Protein AF-I9PPB2-F1 (afdb_monomer_lite)

Sequence (37 aa):
MNRIKETLIEAGISQTELAKRLGKGFNMVNLYATNRV

Secondary structure (DSSP, 8-state):
--HHHHHHHHTT--HHHHHHHTT--HHHHHHHHTT--

Structure (mmCIF, N/CA/C/O backbone):
data_AF-I9PPB2-F1
#
_entry.id   AF-I9PPB2-F1
#
loop_
_atom_site.group_PDB
_atom_site.id
_atom_site.type_symbol
_atom_site.label_atom_id
_atom_site.label_alt_id
_atom_site.label_comp_id
_atom_site.label_asym_id
_atom_site.label_entity_id
_atom_site.label_seq_id
_atom_site.pdbx_PDB_ins_code
_atom_site.Cartn_x
_atom_site.Cartn_y
_atom_site.Cartn_z
_atom_site.occupancy
_atom_site.B_iso_or_equiv
_atom_site.auth_seq_id
_atom_site.auth_comp_id
_atom_site.auth_asym_id
_atom_site.auth_atom_id
_atom_site.pdbx_PDB_model_num
ATOM 1 N N . MET A 1 1 ? -0.960 12.528 9.932 1.00 60.72 1 MET A N 1
ATOM 2 C CA . MET A 1 1 ? -1.475 11.215 9.490 1.00 60.72 1 MET A CA 1
ATOM 3 C C . MET A 1 1 ? -1.397 11.191 7.969 1.00 60.72 1 MET A C 1
ATOM 5 O O . MET A 1 1 ? -1.733 12.199 7.362 1.00 60.72 1 MET A O 1
ATOM 9 N N . ASN A 1 2 ? -0.835 10.151 7.353 1.00 77.69 2 ASN A N 1
ATOM 10 C CA . ASN A 1 2 ? -0.746 10.081 5.891 1.00 77.69 2 ASN A CA 1
ATOM 11 C C . ASN A 1 2 ? -1.959 9.305 5.374 1.00 77.69 2 ASN A C 1
ATOM 13 O O . ASN A 1 2 ? -2.138 8.168 5.807 1.00 77.69 2 ASN A O 1
ATOM 17 N N . ARG A 1 3 ? -2.739 9.885 4.451 1.00 85.12 3 ARG A N 1
ATOM 18 C CA . ARG A 1 3 ? -3.934 9.242 3.876 1.00 85.12 3 ARG A CA 1
ATOM 19 C C . ARG A 1 3 ? -3.633 7.836 3.373 1.00 85.12 3 ARG A C 1
ATOM 21 O O . ARG A 1 3 ? -4.404 6.930 3.625 1.00 85.12 3 ARG A O 1
ATOM 28 N N . ILE A 1 4 ? -2.465 7.616 2.767 1.00 86.75 4 ILE A N 1
ATOM 29 C CA . ILE A 1 4 ? -2.068 6.283 2.287 1.00 86.75 4 ILE A CA 1
ATOM 30 C C . ILE A 1 4 ? -1.943 5.275 3.429 1.00 86.75 4 ILE A C 1
ATOM 32 O O . ILE A 1 4 ? -2.319 4.122 3.263 1.00 86.75 4 ILE A O 1
ATOM 36 N N . LYS A 1 5 ? -1.434 5.681 4.596 1.00 85.75 5 LYS A N 1
ATOM 37 C CA . LYS A 1 5 ? -1.363 4.784 5.756 1.00 85.75 5 LYS A CA 1
ATOM 38 C C . LYS A 1 5 ? -2.755 4.441 6.278 1.00 85.75 5 LYS A C 1
ATOM 40 O O . LYS A 1 5 ? -2.981 3.287 6.612 1.00 85.75 5 LYS A O 1
ATOM 45 N N . GLU A 1 6 ? -3.670 5.406 6.307 1.00 89.94 6 GLU A N 1
ATOM 46 C CA . GLU A 1 6 ? -5.067 5.167 6.689 1.00 89.94 6 GLU A CA 1
ATOM 47 C C . GLU A 1 6 ? -5.743 4.213 5.701 1.00 89.94 6 GLU A C 1
ATOM 49 O O . GLU A 1 6 ? -6.280 3.194 6.117 1.00 89.94 6 GLU A O 1
ATOM 54 N N . THR A 1 7 ? -5.595 4.449 4.395 1.00 90.44 7 THR A N 1
ATOM 55 C CA . THR A 1 7 ? -6.159 3.578 3.354 1.00 90.44 7 THR A CA 1
ATOM 56 C C . THR A 1 7 ? -5.592 2.158 3.415 1.00 90.44 7 THR A C 1
ATOM 58 O O . THR A 1 7 ? -6.317 1.200 3.179 1.00 90.44 7 THR A O 1
ATOM 61 N N . LEU A 1 8 ? -4.306 1.991 3.744 1.00 91.62 8 LEU A N 1
ATOM 62 C CA . LEU A 1 8 ? -3.697 0.668 3.930 1.00 91.62 8 LEU A CA 1
ATOM 63 C C . LEU A 1 8 ? -4.288 -0.075 5.137 1.00 91.62 8 LEU A C 1
ATOM 65 O O . LEU A 1 8 ? -4.509 -1.282 5.055 1.00 91.62 8 LEU A O 1
ATOM 69 N N . ILE A 1 9 ? -4.557 0.642 6.233 1.00 91.69 9 ILE A N 1
ATOM 70 C CA . ILE A 1 9 ? -5.185 0.088 7.439 1.00 91.69 9 ILE A CA 1
ATOM 71 C C . ILE A 1 9 ? -6.641 -0.291 7.153 1.00 91.69 9 ILE A C 1
ATOM 73 O O . ILE A 1 9 ? -7.033 -1.416 7.446 1.00 91.69 9 ILE A O 1
ATOM 77 N N . GLU A 1 10 ? -7.416 0.600 6.530 1.00 94.50 10 GLU A N 1
ATOM 78 C CA . GLU A 1 10 ? -8.811 0.346 6.139 1.00 94.50 10 GLU A CA 1
ATOM 79 C C . GLU A 1 10 ? -8.930 -0.823 5.157 1.00 94.50 10 GLU A C 1
ATOM 81 O O . GLU A 1 10 ? -9.828 -1.653 5.275 1.00 94.50 10 GLU A O 1
ATOM 86 N N . ALA A 1 11 ? -7.999 -0.923 4.206 1.00 92.44 11 ALA A N 1
ATOM 87 C CA . ALA A 1 11 ? -7.958 -2.019 3.247 1.00 92.44 11 ALA A CA 1
ATOM 88 C C . ALA A 1 11 ? -7.386 -3.324 3.834 1.00 92.44 11 ALA A C 1
ATOM 90 O O . ALA A 1 11 ? -7.460 -4.360 3.174 1.00 92.44 11 ALA A O 1
ATOM 91 N N . GLY A 1 12 ? -6.790 -3.293 5.032 1.00 95.62 12 GLY A N 1
ATOM 92 C CA . GLY A 1 12 ? -6.165 -4.458 5.664 1.00 95.62 12 GLY A CA 1
ATOM 93 C C . GLY A 1 12 ? -4.959 -5.013 4.896 1.00 95.62 12 GLY A C 1
ATOM 94 O O . GLY A 1 12 ? -4.666 -6.205 4.988 1.00 95.62 12 GLY A O 1
ATOM 95 N N . ILE A 1 13 ? -4.264 -4.181 4.114 1.00 94.88 13 ILE A N 1
ATOM 96 C CA . ILE A 1 13 ? -3.125 -4.598 3.282 1.00 94.88 13 ILE A CA 1
ATOM 97 C C . ILE A 1 13 ? -1.835 -3.883 3.686 1.00 94.88 13 ILE A C 1
ATOM 99 O O . ILE A 1 13 ? -1.833 -2.741 4.140 1.00 94.88 13 ILE A O 1
ATOM 103 N N . SER A 1 14 ? -0.697 -4.546 3.479 1.00 93.75 14 SER A N 1
ATOM 104 C CA . SER A 1 14 ? 0.621 -3.951 3.717 1.00 93.75 14 SER A CA 1
ATOM 105 C C . SER A 1 14 ? 1.109 -3.132 2.515 1.00 93.75 14 SER A C 1
ATOM 107 O O . SER A 1 14 ? 0.660 -3.312 1.383 1.00 93.75 14 SER A O 1
ATOM 109 N N . GLN A 1 15 ? 2.103 -2.266 2.730 1.00 92.88 15 GLN A N 1
ATOM 110 C CA . GLN A 1 15 ? 2.779 -1.548 1.638 1.00 92.88 15 GLN A CA 1
ATOM 111 C C . GLN A 1 15 ? 3.437 -2.500 0.629 1.00 92.88 15 GLN A C 1
ATOM 113 O O . GLN A 1 15 ? 3.455 -2.216 -0.565 1.00 92.88 15 GLN A O 1
ATOM 118 N N . THR A 1 16 ? 3.960 -3.637 1.094 1.00 94.62 16 THR A N 1
ATOM 119 C CA . THR A 1 16 ? 4.538 -4.684 0.240 1.00 94.62 16 THR A CA 1
ATOM 120 C C . THR A 1 16 ? 3.478 -5.321 -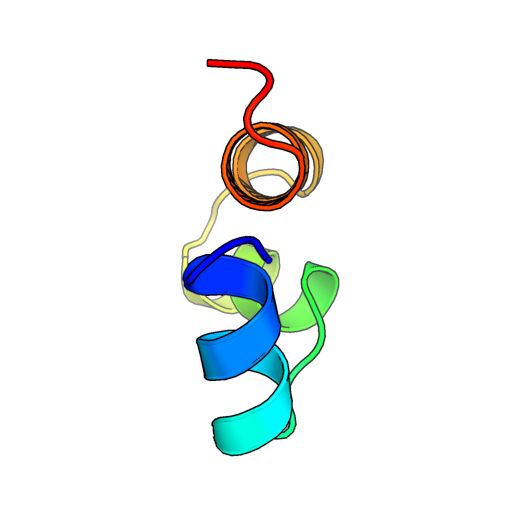0.649 1.00 94.62 16 THR A C 1
ATOM 122 O O . THR A 1 16 ? 3.725 -5.558 -1.829 1.00 94.62 16 THR A O 1
ATOM 125 N N . GLU A 1 17 ? 2.291 -5.562 -0.098 1.00 94.69 17 GLU A N 1
ATOM 126 C CA . GLU A 1 17 ? 1.150 -6.084 -0.845 1.00 94.69 17 GLU A CA 1
ATOM 127 C C . GLU A 1 17 ? 0.657 -5.065 -1.882 1.00 94.69 17 GLU A C 1
ATOM 129 O O . GLU A 1 17 ? 0.473 -5.401 -3.051 1.00 94.69 17 GLU A O 1
ATOM 134 N N . LEU A 1 18 ? 0.549 -3.790 -1.497 1.00 93.44 18 LEU A N 1
ATOM 135 C CA . LEU A 1 18 ? 0.218 -2.704 -2.419 1.00 93.44 18 LEU A CA 1
ATOM 136 C C . LEU A 1 18 ? 1.252 -2.575 -3.551 1.00 93.44 18 LEU A C 1
ATOM 138 O O . LEU A 1 18 ? 0.881 -2.423 -4.711 1.00 93.44 18 LEU A O 1
ATOM 142 N N . ALA A 1 19 ? 2.544 -2.680 -3.238 1.00 94.62 19 ALA A N 1
ATOM 143 C CA . ALA A 1 19 ? 3.621 -2.629 -4.224 1.00 94.62 19 ALA A CA 1
ATOM 144 C C . ALA A 1 19 ? 3.497 -3.755 -5.265 1.00 94.62 19 ALA A C 1
ATOM 146 O O . ALA A 1 19 ? 3.563 -3.489 -6.466 1.00 94.62 19 ALA A O 1
ATOM 147 N N . LYS A 1 20 ? 3.221 -4.988 -4.814 1.00 95.12 20 LYS A N 1
ATOM 148 C CA . LYS A 1 20 ? 2.959 -6.136 -5.696 1.00 95.12 20 LYS A CA 1
ATOM 149 C 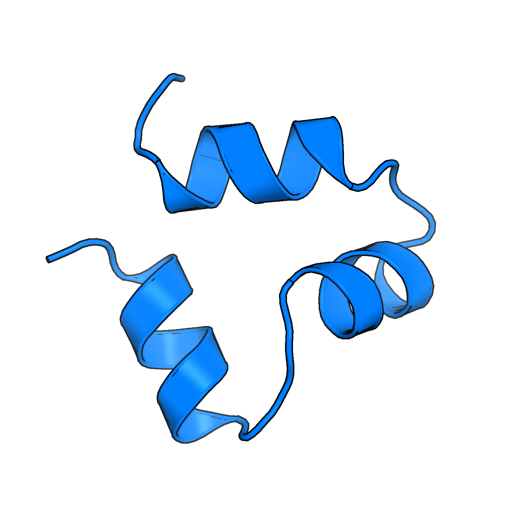C . LYS A 1 20 ? 1.747 -5.899 -6.597 1.00 95.12 20 LYS A C 1
ATOM 151 O O . LYS A 1 20 ? 1.850 -6.094 -7.803 1.00 95.12 20 LYS A O 1
ATOM 156 N N . ARG A 1 21 ? 0.628 -5.427 -6.036 1.00 93.19 21 ARG A N 1
ATOM 157 C CA . ARG A 1 21 ? -0.607 -5.148 -6.794 1.00 93.19 21 ARG A CA 1
ATOM 158 C C . ARG A 1 21 ? -0.431 -4.051 -7.842 1.00 93.19 21 ARG A C 1
ATOM 160 O O . ARG A 1 21 ? -1.011 -4.140 -8.916 1.00 93.19 21 ARG A O 1
ATOM 167 N N . LEU A 1 22 ? 0.376 -3.034 -7.545 1.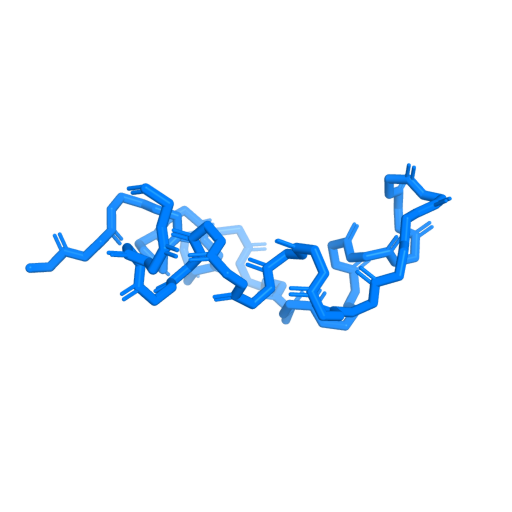00 90.88 22 LEU A N 1
ATOM 168 C CA . LEU A 1 22 ? 0.674 -1.938 -8.470 1.00 90.88 22 LEU A CA 1
ATOM 169 C C . LEU A 1 22 ? 1.775 -2.277 -9.487 1.00 90.88 22 LEU A C 1
ATOM 171 O O . LEU A 1 22 ? 2.060 -1.449 -10.352 1.00 90.88 22 LEU A O 1
ATOM 175 N N . GLY A 1 23 ? 2.443 -3.430 -9.360 1.00 94.06 23 GLY A N 1
ATOM 176 C CA . GLY A 1 23 ? 3.635 -3.751 -10.150 1.00 94.06 23 GLY A CA 1
ATOM 177 C C . GLY A 1 23 ? 4.772 -2.739 -9.951 1.00 94.06 23 GLY A C 1
ATOM 178 O O . GLY A 1 23 ? 5.570 -2.512 -10.857 1.00 94.06 23 GLY A O 1
ATOM 179 N N . LYS A 1 24 ? 4.825 -2.079 -8.786 1.00 91.00 24 LYS A N 1
ATOM 180 C CA . LYS A 1 24 ? 5.814 -1.043 -8.454 1.00 91.00 24 LYS A CA 1
ATOM 181 C C . LYS A 1 24 ? 6.756 -1.529 -7.360 1.00 91.00 24 LYS A C 1
ATOM 183 O O . LYS A 1 24 ? 6.423 -2.392 -6.555 1.00 91.00 24 LYS A O 1
ATOM 188 N N . GLY A 1 25 ? 7.940 -0.925 -7.294 1.00 92.69 25 GLY A N 1
ATOM 189 C CA . GLY A 1 25 ? 8.879 -1.182 -6.205 1.00 92.69 25 GLY A CA 1
ATOM 190 C C . GLY A 1 25 ? 8.350 -0.691 -4.853 1.00 92.69 25 GLY A C 1
ATOM 191 O O . GLY A 1 25 ? 7.711 0.360 -4.770 1.00 92.69 25 GLY A O 1
ATOM 192 N N . PHE A 1 26 ? 8.684 -1.412 -3.779 1.00 92.44 26 PHE A N 1
ATOM 193 C CA . PHE A 1 26 ? 8.331 -1.043 -2.401 1.00 92.44 26 PHE A CA 1
ATOM 194 C C . PHE A 1 26 ? 8.747 0.394 -2.046 1.00 92.44 26 PHE A C 1
ATOM 196 O O . PHE A 1 26 ? 7.964 1.132 -1.455 1.00 92.44 26 PHE A O 1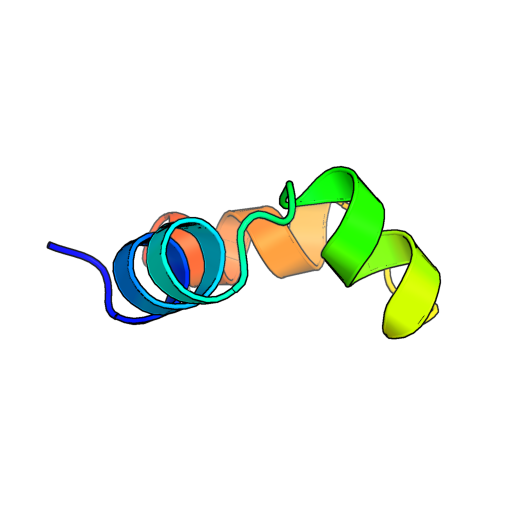
ATOM 203 N N . ASN A 1 27 ? 9.942 0.822 -2.470 1.00 92.06 27 ASN A N 1
ATOM 204 C C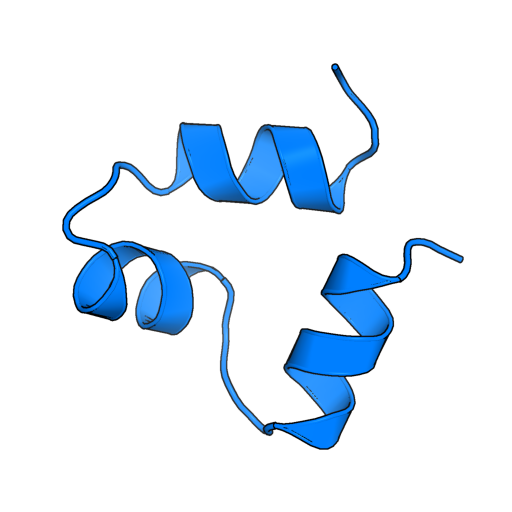A . ASN A 1 27 ? 10.456 2.164 -2.186 1.00 92.06 27 ASN A CA 1
ATOM 205 C C . ASN A 1 27 ? 9.559 3.278 -2.739 1.00 92.06 27 ASN A C 1
ATOM 207 O O . ASN A 1 27 ? 9.376 4.282 -2.060 1.00 92.06 27 ASN A O 1
ATOM 211 N N . MET A 1 28 ? 8.945 3.085 -3.913 1.00 89.81 28 MET A N 1
ATOM 212 C CA . MET A 1 28 ? 7.989 4.050 -4.467 1.00 89.81 28 MET A CA 1
ATOM 213 C C . MET A 1 28 ? 6.772 4.199 -3.552 1.00 89.81 28 MET A C 1
ATOM 215 O O . MET A 1 28 ? 6.415 5.307 -3.169 1.00 89.81 28 MET A O 1
ATOM 219 N N . VAL A 1 29 ? 6.170 3.082 -3.136 1.00 89.38 29 VAL A N 1
ATOM 220 C CA . VAL A 1 29 ? 5.020 3.087 -2.218 1.00 89.38 29 VAL A CA 1
ATOM 221 C C . VAL A 1 29 ? 5.391 3.698 -0.862 1.00 89.38 29 VAL A C 1
ATOM 223 O O . VAL A 1 29 ? 4.628 4.490 -0.309 1.00 89.38 29 VAL A O 1
ATOM 226 N N . ASN A 1 30 ? 6.581 3.383 -0.347 1.00 89.31 30 ASN A N 1
ATOM 227 C CA . ASN A 1 30 ? 7.077 3.916 0.916 1.00 89.31 30 ASN A CA 1
ATOM 228 C C . ASN A 1 30 ? 7.280 5.438 0.870 1.00 89.31 30 ASN A C 1
ATOM 230 O O . ASN A 1 30 ? 6.924 6.112 1.833 1.00 89.31 30 ASN A O 1
ATOM 234 N N . LEU A 1 31 ? 7.791 6.002 -0.231 1.00 89.88 31 LEU A N 1
ATOM 235 C CA . LEU A 1 31 ? 7.937 7.456 -0.392 1.00 89.88 31 LEU A CA 1
ATOM 236 C C . LEU A 1 31 ? 6.587 8.170 -0.265 1.00 89.88 31 LEU A C 1
ATOM 238 O O . LEU A 1 31 ? 6.464 9.109 0.524 1.00 89.88 31 LEU A O 1
ATOM 242 N N . TYR A 1 32 ? 5.554 7.666 -0.946 1.00 86.00 32 TYR A N 1
ATOM 243 C CA . TYR A 1 32 ? 4.207 8.220 -0.826 1.00 86.00 32 TYR A CA 1
ATOM 244 C C . TYR A 1 32 ? 3.634 8.041 0.581 1.00 86.00 32 TYR A C 1
ATOM 246 O O . TYR A 1 32 ? 3.083 8.983 1.135 1.00 86.00 32 TYR A O 1
ATOM 254 N N . ALA A 1 33 ? 3.814 6.869 1.202 1.00 85.25 33 ALA A N 1
ATOM 255 C CA . ALA A 1 33 ? 3.328 6.578 2.553 1.00 85.25 33 ALA A CA 1
ATOM 256 C C . ALA A 1 33 ? 4.098 7.309 3.672 1.00 85.25 33 ALA A C 1
ATOM 258 O O . ALA A 1 33 ? 3.614 7.416 4.806 1.00 85.25 33 ALA A O 1
ATOM 259 N N . THR A 1 34 ? 5.281 7.843 3.377 1.00 84.38 34 THR A N 1
ATOM 260 C CA . THR A 1 34 ? 6.087 8.648 4.303 1.00 84.38 34 THR A CA 1
ATOM 261 C C . THR A 1 34 ? 6.047 10.145 3.997 1.00 84.38 34 THR A C 1
ATOM 263 O O . THR A 1 34 ? 6.694 10.895 4.719 1.00 84.38 34 THR A O 1
ATOM 266 N N . ASN A 1 35 ? 5.251 10.587 3.009 1.00 79.12 35 ASN A N 1
ATOM 267 C CA . ASN A 1 35 ? 5.212 11.980 2.534 1.00 79.12 35 ASN A CA 1
ATOM 268 C C . ASN A 1 35 ? 6.618 12.516 2.200 1.00 79.12 35 ASN A C 1
ATOM 270 O O . ASN A 1 35 ? 6.956 13.646 2.532 1.00 79.12 35 ASN A O 1
ATOM 274 N N . ARG A 1 36 ? 7.473 11.669 1.614 1.00 66.75 36 ARG A N 1
ATOM 275 C CA . ARG A 1 36 ? 8.844 12.028 1.199 1.00 66.75 36 ARG A CA 1
ATOM 276 C C . ARG A 1 36 ? 8.907 12.432 -0.279 1.00 66.75 36 ARG A C 1
ATOM 278 O O . ARG A 1 36 ? 9.972 12.345 -0.883 1.00 66.75 36 ARG A O 1
ATOM 285 N N . VAL A 1 37 ? 7.760 12.817 -0.838 1.00 59.7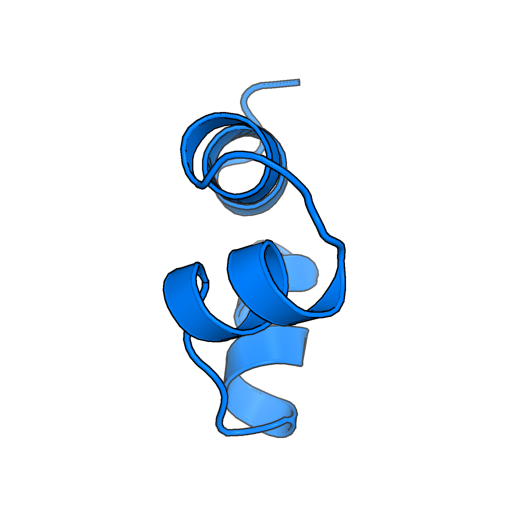5 37 VAL A N 1
ATOM 286 C CA . VAL A 1 37 ? 7.569 13.370 -2.184 1.00 59.75 37 VAL A CA 1
ATOM 287 C C . VAL A 1 37 ? 6.971 14.756 -2.028 1.00 59.75 37 VAL A C 1
ATOM 289 O O . VAL A 1 37 ? 6.116 14.890 -1.122 1.00 59.75 37 VAL A O 1
#

Organism: NCBI:txid997873

pLDDT: mean 88.17, std 8.76, range [59.75, 95.62]

Foldseek 3Di:
DQVLVVVCVVVVHDLVRVCVVVVHDSVVSVCSVVVVD

InterPro domains:
  IPR010982 Lambda repressor-like, DNA-binding domain superfamily [G3DSA:1.10.260.40] (1-37)
  IPR010982 Lambda repressor-like, DNA-binding domain superfamily [SSF47413] (2-36)

Radius of gyration: 9.14 Å; chains: 1; bounding box: 19×20×20 Å